Protein AF-A0A257ZBG1-F1 (afdb_monomer_lite)

Structure (mmCIF, N/CA/C/O backbone):
data_AF-A0A257ZBG1-F1
#
_entry.id   AF-A0A257ZBG1-F1
#
loop_
_atom_site.group_PDB
_atom_site.id
_atom_site.type_symbol
_atom_site.label_atom_id
_atom_site.label_alt_id
_atom_site.label_comp_id
_atom_site.label_asym_id
_atom_site.label_entity_id
_atom_site.label_seq_id
_atom_site.pdbx_PDB_ins_code
_atom_site.Cartn_x
_atom_site.Cartn_y
_atom_site.Cartn_z
_atom_site.occupancy
_atom_site.B_iso_or_equiv
_atom_site.auth_seq_id
_atom_site.auth_comp_id
_atom_site.auth_asym_id
_atom_site.auth_atom_id
_atom_site.pdbx_PDB_model_num
ATOM 1 N N . MET A 1 1 ? -11.187 9.389 14.655 1.00 58.03 1 MET A N 1
ATOM 2 C CA . MET A 1 1 ? -10.387 8.282 15.216 1.00 58.03 1 MET A CA 1
ATOM 3 C C . MET A 1 1 ? -11.092 7.011 14.780 1.00 58.03 1 MET A C 1
ATOM 5 O O . MET A 1 1 ? -12.265 6.890 15.102 1.00 58.03 1 MET A O 1
ATOM 9 N N . GLY A 1 2 ? -10.482 6.203 13.904 1.00 62.59 2 GLY A N 1
ATOM 10 C CA . GLY A 1 2 ? -11.139 5.027 13.318 1.00 62.59 2 GLY A CA 1
ATOM 11 C C . GLY A 1 2 ? -11.622 4.050 14.389 1.00 62.59 2 GLY A C 1
ATOM 12 O O . GLY A 1 2 ? -11.005 3.946 15.448 1.00 62.59 2 GLY A O 1
ATOM 13 N N . ASP A 1 3 ? -12.739 3.373 14.122 1.00 73.81 3 ASP A N 1
ATOM 14 C CA . ASP A 1 3 ? -13.247 2.308 14.986 1.00 73.81 3 ASP A CA 1
ATOM 15 C C . ASP A 1 3 ? -12.149 1.229 15.131 1.00 73.81 3 ASP A C 1
ATOM 17 O O . ASP A 1 3 ? -11.637 0.774 14.102 1.00 73.81 3 ASP A O 1
ATOM 21 N N . PRO A 1 4 ? -11.759 0.828 16.361 1.00 68.88 4 PRO A N 1
ATOM 22 C CA . PRO A 1 4 ? -10.714 -0.172 16.614 1.00 68.88 4 PRO A CA 1
ATOM 23 C C . PRO A 1 4 ? -10.954 -1.535 15.940 1.00 68.88 4 PRO A C 1
ATOM 25 O O . PRO A 1 4 ? -10.028 -2.348 15.877 1.00 68.88 4 PRO A O 1
ATOM 28 N N . LEU A 1 5 ? -12.155 -1.789 15.412 1.00 79.56 5 LEU A N 1
ATOM 29 C CA . LEU A 1 5 ? -12.496 -2.984 14.636 1.00 79.56 5 LEU A CA 1
ATOM 30 C C . LEU A 1 5 ? -12.344 -2.811 13.114 1.00 79.56 5 LEU A C 1
ATOM 32 O O . LEU A 1 5 ? -12.551 -3.765 12.363 1.00 79.56 5 LEU A O 1
ATOM 36 N N . SER A 1 6 ? -11.968 -1.625 12.634 1.00 90.06 6 SER A N 1
ATOM 37 C CA . SER A 1 6 ? -11.880 -1.333 11.200 1.00 90.06 6 SER A CA 1
ATOM 38 C C . SER A 1 6 ? -10.668 -2.021 10.566 1.00 90.06 6 SER A C 1
ATOM 40 O O . SER A 1 6 ? -9.520 -1.592 10.728 1.00 90.06 6 SER A O 1
ATOM 42 N N . ILE A 1 7 ? -10.927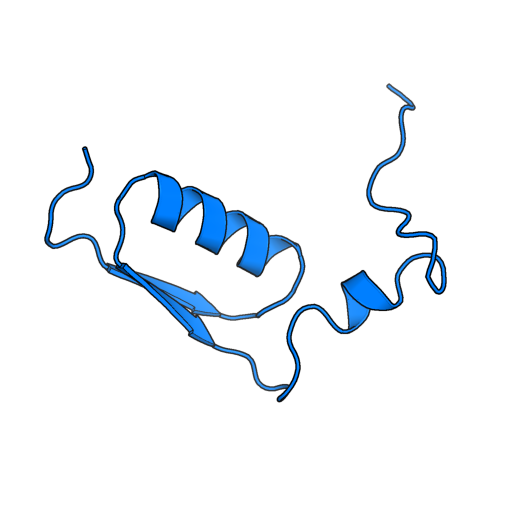 -3.099 9.823 1.00 95.56 7 ILE A N 1
ATOM 43 C CA . ILE A 1 7 ? -9.919 -3.900 9.118 1.00 95.56 7 ILE A CA 1
ATOM 44 C C . ILE A 1 7 ? -10.148 -3.787 7.612 1.00 95.56 7 ILE A C 1
ATOM 46 O O . ILE A 1 7 ? -11.272 -3.931 7.137 1.00 95.56 7 ILE A O 1
ATOM 50 N N . ALA A 1 8 ? -9.075 -3.562 6.853 1.00 96.69 8 ALA A N 1
ATOM 51 C CA . ALA A 1 8 ? -9.120 -3.524 5.394 1.00 96.69 8 ALA A CA 1
ATOM 52 C C . ALA A 1 8 ? -8.080 -4.451 4.760 1.00 96.69 8 ALA A C 1
ATOM 54 O O . ALA A 1 8 ? -6.937 -4.542 5.213 1.00 96.69 8 ALA A O 1
ATOM 55 N N . CYS A 1 9 ? -8.467 -5.073 3.648 1.00 97.94 9 CYS A N 1
ATOM 56 C CA . CYS A 1 9 ? -7.573 -5.824 2.776 1.00 97.94 9 CYS A CA 1
ATOM 57 C C . CYS A 1 9 ? -7.442 -5.093 1.440 1.00 97.94 9 CYS A C 1
ATOM 59 O O . CYS A 1 9 ? -8.443 -4.823 0.778 1.00 97.94 9 CYS A O 1
ATOM 61 N N . VAL A 1 10 ? -6.213 -4.806 1.025 1.00 98.06 10 VAL A N 1
ATOM 62 C CA . VAL A 1 10 ? -5.907 -4.204 -0.275 1.00 98.06 10 VAL A CA 1
ATOM 63 C C . VAL A 1 10 ? -5.245 -5.251 -1.158 1.00 98.06 10 VAL A C 1
ATOM 65 O O . VAL A 1 10 ? -4.199 -5.794 -0.808 1.00 98.06 10 VAL A O 1
ATOM 68 N N . ILE A 1 11 ? -5.847 -5.532 -2.313 1.00 97.81 11 ILE A N 1
ATOM 69 C CA . ILE A 1 11 ? -5.318 -6.485 -3.292 1.00 97.81 11 ILE A CA 1
ATOM 70 C C . ILE A 1 11 ? -4.618 -5.701 -4.406 1.00 97.81 11 ILE A C 1
ATOM 72 O O . ILE A 1 11 ? -5.248 -4.955 -5.153 1.00 97.81 11 ILE A O 1
ATOM 76 N N . GLY A 1 12 ? -3.305 -5.884 -4.506 1.00 97.25 12 GLY A N 1
ATOM 77 C CA . GLY A 1 12 ? -2.390 -5.187 -5.402 1.00 97.25 12 GLY A CA 1
ATOM 78 C C . GLY A 1 12 ? -1.539 -4.146 -4.669 1.00 97.25 12 GLY A C 1
ATOM 79 O O . GLY A 1 12 ? -2.031 -3.103 -4.249 1.00 97.25 12 GLY A O 1
ATOM 80 N N . ALA A 1 13 ? -0.228 -4.366 -4.606 1.00 96.94 13 ALA A N 1
ATOM 81 C CA . ALA A 1 13 ? 0.785 -3.448 -4.083 1.00 96.94 13 ALA A CA 1
ATOM 82 C C . ALA A 1 13 ? 1.364 -2.535 -5.185 1.00 96.94 13 ALA A C 1
ATOM 84 O O . ALA A 1 13 ? 2.564 -2.250 -5.233 1.00 96.94 13 ALA A O 1
ATOM 85 N N . GLY A 1 14 ? 0.505 -2.090 -6.107 1.00 95.56 14 GLY A N 1
ATOM 86 C CA . GLY A 1 14 ? 0.803 -1.030 -7.073 1.00 95.56 14 GLY A CA 1
ATOM 87 C C . GLY A 1 14 ? 0.602 0.376 -6.481 1.00 95.56 14 GLY A C 1
ATOM 88 O O . GLY A 1 14 ? 0.230 0.495 -5.316 1.00 95.56 14 GLY A O 1
ATOM 89 N N . PRO A 1 15 ? 0.787 1.452 -7.270 1.00 94.38 15 PRO A N 1
ATOM 90 C CA . PRO A 1 15 ? 0.638 2.829 -6.785 1.00 94.38 15 PRO A CA 1
ATOM 91 C C . PRO A 1 15 ? -0.722 3.085 -6.124 1.00 94.38 15 PRO A C 1
ATOM 93 O O . PRO A 1 15 ? -0.779 3.549 -4.992 1.00 94.38 15 PRO A O 1
ATOM 96 N N . ALA A 1 16 ? -1.813 2.709 -6.798 1.00 95.38 16 ALA A N 1
ATOM 97 C CA . ALA A 1 16 ? -3.167 2.924 -6.294 1.00 95.38 16 ALA A CA 1
ATOM 98 C C . ALA A 1 16 ? -3.425 2.168 -4.982 1.00 95.38 16 ALA A C 1
ATOM 100 O O . ALA A 1 16 ? -3.919 2.753 -4.023 1.00 95.38 16 ALA A O 1
ATOM 101 N N . GLY A 1 17 ? -3.041 0.890 -4.916 1.00 97.19 17 GLY A N 1
ATOM 102 C CA . GLY A 1 17 ? -3.227 0.080 -3.714 1.00 97.19 17 GLY A CA 1
ATOM 103 C C . GLY A 1 17 ? -2.407 0.591 -2.531 1.00 97.19 17 GLY A C 1
ATOM 104 O O . GLY A 1 17 ? -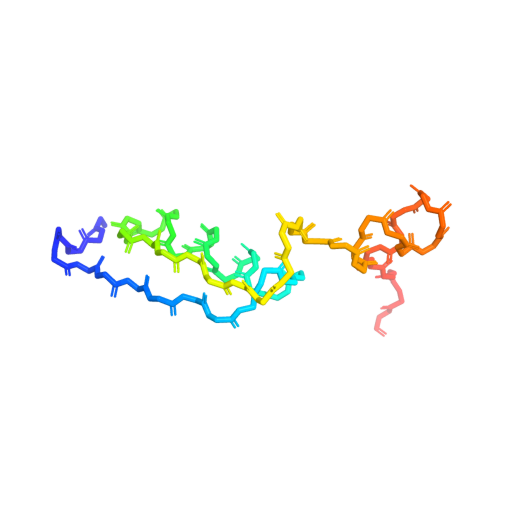2.928 0.699 -1.427 1.00 97.19 17 GLY A O 1
ATOM 105 N N . LEU A 1 18 ? -1.157 1.000 -2.757 1.00 96.62 18 LEU A N 1
ATOM 106 C CA . LEU A 1 18 ? -0.321 1.568 -1.696 1.00 96.62 18 LEU A CA 1
ATOM 107 C C . LEU A 1 18 ? -0.846 2.926 -1.207 1.00 96.62 18 LEU A C 1
ATOM 109 O O . LEU A 1 18 ? -0.859 3.169 -0.000 1.00 96.62 18 LEU A O 1
ATOM 113 N N . VAL A 1 19 ? -1.337 3.785 -2.106 1.00 96.56 19 VAL A N 1
ATOM 114 C CA . VAL A 1 19 ? -1.983 5.053 -1.721 1.00 96.56 19 VAL A CA 1
ATOM 115 C C . VAL A 1 19 ? -3.266 4.790 -0.929 1.00 96.56 19 VAL A C 1
ATOM 117 O O . VAL A 1 19 ? -3.462 5.398 0.122 1.00 96.56 19 VAL A O 1
ATOM 120 N N . ALA A 1 20 ? -4.111 3.855 -1.369 1.00 97.69 20 ALA A N 1
ATOM 121 C CA . ALA A 1 20 ? -5.326 3.478 -0.648 1.00 97.69 20 ALA A CA 1
ATOM 122 C C . ALA A 1 20 ? -5.009 2.911 0.746 1.00 97.69 20 ALA A C 1
ATOM 124 O O . ALA A 1 20 ? -5.589 3.354 1.738 1.00 97.69 20 ALA A O 1
ATOM 125 N N . ALA A 1 21 ? -4.039 1.996 0.839 1.00 97.94 21 ALA A N 1
ATOM 126 C CA . ALA A 1 21 ? -3.593 1.418 2.102 1.00 97.94 21 ALA A CA 1
ATOM 127 C C . ALA A 1 21 ? -3.061 2.490 3.063 1.00 97.94 21 ALA A C 1
ATOM 129 O O . ALA A 1 21 ? -3.412 2.485 4.240 1.00 97.94 21 ALA A O 1
ATOM 130 N N . SER A 1 22 ? -2.273 3.443 2.555 1.00 97.25 22 SER A N 1
ATOM 131 C CA . SER A 1 22 ? -1.756 4.566 3.342 1.00 97.25 22 SER A CA 1
ATOM 132 C C . SER A 1 22 ? -2.879 5.454 3.882 1.00 97.25 22 SER A C 1
ATOM 134 O O . SER A 1 22 ? -2.876 5.788 5.067 1.00 97.25 22 SER A O 1
ATOM 136 N N . ARG A 1 23 ? -3.877 5.790 3.053 1.00 97.56 23 ARG A N 1
ATOM 137 C CA . ARG A 1 23 ? -5.035 6.597 3.474 1.00 97.56 23 ARG A CA 1
ATOM 138 C C . ARG A 1 23 ? -5.871 5.889 4.543 1.00 97.56 23 ARG A C 1
ATOM 140 O O . ARG A 1 23 ? -6.240 6.519 5.530 1.00 97.56 23 ARG A O 1
ATOM 147 N N . LEU A 1 24 ? -6.131 4.594 4.374 1.00 96.00 24 LEU A N 1
ATOM 148 C CA . LEU A 1 24 ? -6.871 3.783 5.346 1.00 96.00 24 LEU A CA 1
ATOM 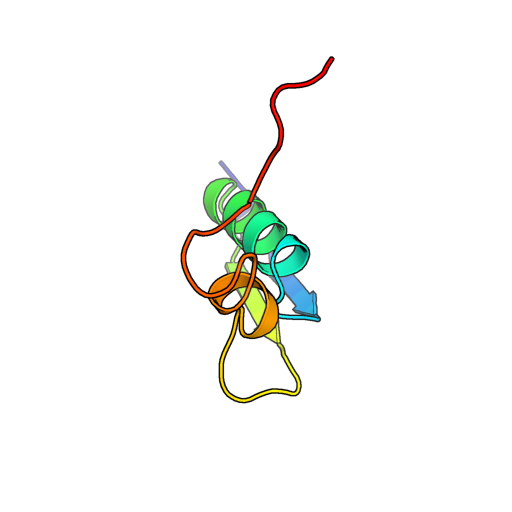149 C C . LEU A 1 24 ? -6.111 3.654 6.673 1.00 96.00 24 LEU A C 1
ATOM 151 O O . LEU A 1 24 ? -6.690 3.865 7.739 1.00 96.00 24 LEU A O 1
ATOM 155 N N . ALA A 1 25 ? -4.804 3.391 6.617 1.00 95.50 25 ALA A N 1
ATOM 156 C CA . ALA A 1 25 ? -3.961 3.328 7.807 1.00 95.50 25 ALA A CA 1
ATOM 157 C C . ALA A 1 25 ? -3.927 4.675 8.548 1.00 95.50 25 ALA A C 1
ATOM 159 O O . ALA A 1 25 ? -4.089 4.708 9.766 1.00 95.50 25 ALA A O 1
ATOM 160 N N . ALA A 1 26 ? -3.813 5.795 7.823 1.00 95.88 26 ALA A N 1
ATOM 161 C CA . ALA A 1 26 ? -3.879 7.139 8.404 1.00 95.88 26 ALA A CA 1
ATOM 162 C C . ALA A 1 26 ? -5.245 7.448 9.049 1.00 95.88 26 ALA A C 1
ATOM 164 O O . ALA A 1 26 ? -5.318 8.227 9.997 1.00 95.88 26 ALA A O 1
ATOM 165 N N . ALA A 1 27 ? -6.323 6.815 8.577 1.00 94.31 27 ALA A N 1
ATOM 166 C CA . ALA 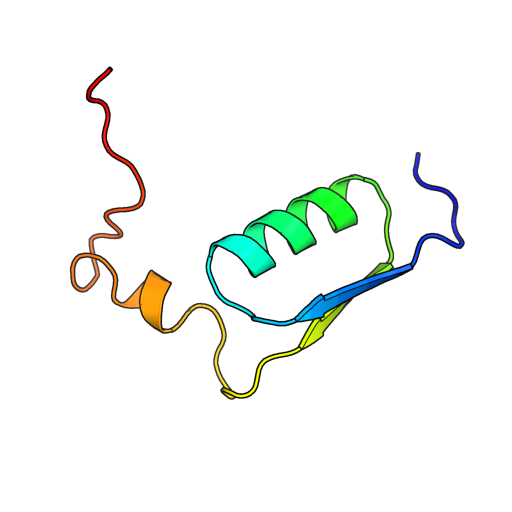A 1 27 ? -7.650 6.900 9.186 1.00 94.31 27 ALA A CA 1
ATOM 167 C C . ALA A 1 27 ? -7.823 5.991 10.425 1.00 94.31 27 ALA A C 1
ATOM 169 O O . ALA A 1 27 ? -8.872 6.037 11.071 1.00 94.31 27 ALA A O 1
ATOM 170 N N . GLY A 1 28 ? -6.811 5.191 10.783 1.00 93.69 28 GLY A N 1
ATOM 171 C CA . GLY A 1 28 ? -6.813 4.305 11.951 1.00 93.69 28 GLY A CA 1
ATOM 172 C C . GLY A 1 28 ? -7.216 2.858 11.662 1.00 93.69 28 GLY A C 1
ATOM 173 O O . GLY A 1 28 ? -7.455 2.105 12.601 1.00 93.69 28 GLY A O 1
ATOM 174 N N . TRP A 1 29 ? -7.299 2.453 10.392 1.00 96.31 29 TRP A N 1
ATOM 175 C CA . TRP A 1 29 ? -7.628 1.074 10.033 1.00 96.31 29 TRP A CA 1
ATOM 176 C C . TRP A 1 29 ? -6.412 0.158 10.182 1.00 96.31 29 TRP A C 1
ATOM 178 O O . TRP A 1 29 ? -5.282 0.541 9.865 1.00 96.31 29 TRP A O 1
ATOM 188 N N . ARG A 1 30 ? -6.645 -1.101 10.563 1.00 95.88 30 ARG A N 1
ATOM 189 C CA . ARG A 1 30 ? -5.645 -2.164 10.409 1.00 95.88 30 ARG A CA 1
ATOM 190 C C . ARG A 1 30 ? -5.692 -2.669 8.967 1.00 95.88 30 ARG A C 1
ATOM 192 O O . ARG A 1 30 ? -6.671 -3.287 8.556 1.00 95.88 30 ARG A O 1
ATOM 199 N N . VAL A 1 31 ? -4.639 -2.403 8.198 1.00 97.31 31 VAL A N 1
ATOM 200 C CA . VAL A 1 31 ? -4.604 -2.697 6.757 1.00 97.31 31 VAL A CA 1
ATOM 201 C C . VAL A 1 31 ? -3.634 -3.833 6.443 1.00 97.31 31 VAL A C 1
ATOM 203 O O . VAL A 1 31 ? -2.479 -3.796 6.861 1.00 97.31 31 VAL A O 1
ATOM 206 N N . MET A 1 32 ? -4.086 -4.814 5.663 1.00 97.50 32 MET A N 1
ATOM 207 C CA . MET A 1 32 ? -3.243 -5.852 5.060 1.00 97.50 32 MET A CA 1
ATOM 208 C C . MET A 1 32 ? -3.178 -5.652 3.546 1.00 97.50 32 MET A C 1
ATOM 210 O O . MET A 1 32 ? -4.208 -5.455 2.903 1.00 97.50 32 MET A O 1
ATOM 214 N N . VAL A 1 33 ? -1.978 -5.712 2.968 1.00 97.62 33 VAL A N 1
ATOM 215 C CA . VAL A 1 33 ? -1.763 -5.575 1.521 1.00 97.62 33 VAL A CA 1
ATOM 216 C C . VAL A 1 33 ? -1.276 -6.904 0.958 1.00 97.62 33 VAL A C 1
ATOM 218 O O . VAL A 1 33 ? -0.303 -7.467 1.456 1.00 97.62 33 VAL A O 1
ATOM 221 N N . PHE A 1 34 ? -1.928 -7.379 -0.097 1.00 97.44 34 PHE A N 1
ATOM 222 C CA . PHE A 1 34 ? -1.591 -8.621 -0.784 1.00 97.44 34 PHE A CA 1
ATOM 223 C C . PHE A 1 34 ? -1.178 -8.318 -2.218 1.00 97.44 34 PHE A C 1
ATOM 225 O O . PHE A 1 34 ? -1.856 -7.566 -2.910 1.00 97.44 34 PHE A O 1
ATOM 232 N N . ASP A 1 35 ? -0.100 -8.923 -2.701 1.00 96.81 35 ASP A N 1
ATOM 233 C CA . ASP A 1 35 ? 0.282 -8.867 -4.111 1.00 96.81 35 ASP A CA 1
ATOM 234 C C . ASP A 1 35 ? 0.836 -10.222 -4.541 1.00 96.81 35 ASP A C 1
ATOM 236 O O . ASP A 1 35 ? 1.398 -10.967 -3.738 1.00 96.81 35 ASP A O 1
ATOM 240 N N . ARG A 1 36 ? 0.674 -10.550 -5.823 1.00 96.06 36 ARG A N 1
ATOM 241 C CA . ARG A 1 36 ? 1.252 -11.763 -6.406 1.00 96.06 36 ARG A CA 1
ATOM 242 C C . ARG A 1 36 ? 2.780 -11.675 -6.484 1.00 96.06 36 ARG A C 1
ATOM 244 O O . ARG A 1 36 ? 3.456 -12.701 -6.461 1.00 96.06 36 ARG A O 1
ATOM 251 N N . MET A 1 37 ? 3.327 -10.477 -6.668 1.00 93.56 37 MET A N 1
ATOM 252 C CA . MET A 1 37 ? 4.756 -10.242 -6.821 1.00 93.56 37 MET A CA 1
ATOM 253 C C . MET A 1 37 ? 5.444 -10.045 -5.464 1.00 93.56 37 MET A C 1
ATOM 255 O O . MET A 1 37 ? 4.909 -9.355 -4.603 1.00 93.56 37 MET A O 1
ATOM 259 N N . PRO A 1 38 ? 6.682 -10.549 -5.294 1.00 90.75 38 PRO A N 1
ATOM 260 C CA . PRO A 1 38 ? 7.391 -10.481 -4.013 1.00 90.75 38 PRO A CA 1
ATOM 261 C C . PRO A 1 38 ? 7.860 -9.070 -3.632 1.00 90.75 38 PRO A C 1
ATOM 263 O O . PRO A 1 38 ? 8.154 -8.815 -2.472 1.00 90.75 38 PRO A O 1
ATOM 266 N N . SER A 1 39 ? 7.960 -8.148 -4.597 1.00 91.69 39 SER A N 1
ATOM 267 C CA . SER A 1 39 ? 8.373 -6.763 -4.352 1.00 91.69 39 SER A CA 1
ATOM 268 C C . SER A 1 39 ? 7.238 -5.794 -4.704 1.00 91.69 39 SER A C 1
ATOM 270 O O . SER A 1 39 ? 6.782 -5.827 -5.858 1.00 91.69 39 SER A O 1
ATOM 272 N N . PRO A 1 40 ? 6.831 -4.896 -3.790 1.00 93.81 40 PRO A N 1
ATOM 273 C CA . PRO A 1 40 ? 5.798 -3.903 -4.058 1.00 93.81 40 PRO A CA 1
ATOM 274 C C . PRO A 1 40 ? 6.286 -2.835 -5.042 1.00 93.81 40 PRO A C 1
ATOM 276 O O . PRO A 1 40 ? 7.478 -2.714 -5.330 1.00 93.81 40 PRO A O 1
ATOM 279 N N . ALA A 1 41 ? 5.348 -2.051 -5.573 1.00 91.62 41 ALA A N 1
ATOM 280 C CA . ALA A 1 41 ? 5.603 -0.850 -6.365 1.00 91.62 41 ALA A CA 1
ATOM 281 C C . ALA A 1 41 ? 6.537 -1.051 -7.580 1.00 91.62 41 ALA A C 1
ATOM 283 O O . ALA A 1 41 ? 7.077 -0.096 -8.127 1.00 91.62 41 ALA A O 1
ATOM 284 N N . ARG A 1 42 ? 6.702 -2.281 -8.083 1.00 89.81 42 ARG A N 1
ATOM 285 C CA . ARG A 1 42 ? 7.689 -2.596 -9.132 1.00 89.81 42 ARG A CA 1
ATOM 286 C C . ARG A 1 42 ? 7.530 -1.761 -10.409 1.00 89.81 42 ARG A C 1
ATOM 288 O O . ARG A 1 42 ? 8.532 -1.401 -11.019 1.00 89.81 42 ARG A O 1
ATOM 295 N N . LYS A 1 43 ? 6.293 -1.462 -10.828 1.00 84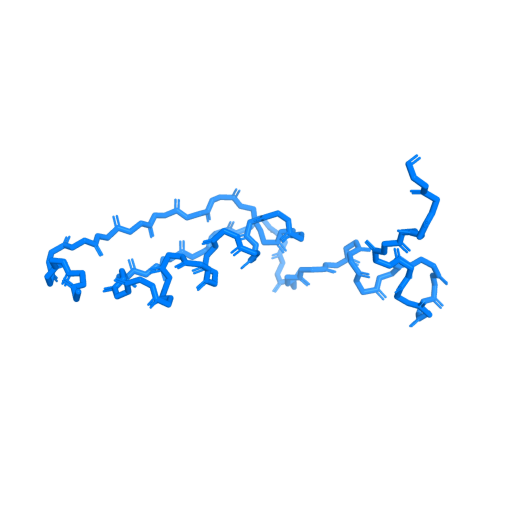.12 43 LYS A N 1
ATOM 296 C CA . LYS A 1 43 ? 6.033 -0.550 -11.960 1.00 84.12 43 LYS A CA 1
ATOM 297 C C . LYS A 1 43 ? 6.265 0.918 -11.583 1.00 84.12 43 LYS A C 1
ATOM 299 O O . LYS A 1 43 ? 6.800 1.648 -12.403 1.00 84.12 43 LYS A O 1
ATOM 304 N N . LEU A 1 44 ? 5.928 1.316 -10.353 1.00 85.94 44 LEU A N 1
ATOM 305 C CA . LEU A 1 44 ? 6.149 2.668 -9.825 1.00 85.94 44 LEU A CA 1
ATOM 306 C C . LEU A 1 44 ? 7.639 3.023 -9.797 1.00 85.94 44 LEU A C 1
ATOM 308 O O . LEU A 1 44 ? 8.042 4.037 -10.343 1.00 85.94 44 LEU A O 1
ATOM 312 N N . LEU A 1 45 ? 8.466 2.136 -9.243 1.00 84.50 45 LEU A N 1
ATOM 313 C CA . LEU A 1 45 ? 9.918 2.318 -9.127 1.00 84.50 45 LEU A CA 1
ATOM 314 C C . LEU A 1 45 ? 10.627 2.351 -10.489 1.00 84.50 45 LEU A C 1
ATOM 316 O O . LEU A 1 45 ? 11.750 2.827 -10.603 1.00 84.50 45 LEU A O 1
ATOM 320 N N . LYS A 1 46 ? 9.972 1.829 -11.530 1.00 85.50 46 LYS A N 1
ATOM 321 C CA . LYS A 1 46 ? 10.454 1.862 -12.915 1.00 85.50 46 LYS A CA 1
ATOM 322 C C . LYS A 1 46 ? 9.826 2.988 -13.736 1.00 85.50 46 LYS A C 1
ATOM 324 O O . LYS A 1 46 ? 10.236 3.175 -14.883 1.00 85.50 46 LYS A O 1
ATOM 329 N N . ALA A 1 47 ? 8.845 3.711 -13.196 1.00 84.06 47 ALA A N 1
ATOM 330 C CA . ALA A 1 47 ? 8.183 4.796 -13.906 1.00 84.06 47 ALA A CA 1
ATOM 331 C C . ALA A 1 47 ? 9.207 5.884 -14.254 1.00 84.06 47 ALA A C 1
ATOM 333 O O . ALA A 1 47 ? 10.066 6.227 -13.441 1.00 84.06 47 ALA A O 1
ATOM 334 N N . GLY A 1 48 ? 9.180 6.349 -15.507 1.00 73.62 48 GLY A N 1
ATOM 335 C CA . GLY A 1 48 ? 10.183 7.282 -16.036 1.00 73.62 48 GLY A CA 1
ATOM 336 C C . GLY A 1 48 ? 11.630 6.757 -16.019 1.00 73.62 48 GLY A C 1
ATOM 337 O O . GLY A 1 48 ? 12.550 7.552 -16.148 1.00 73.62 48 GLY A O 1
ATOM 338 N N . ARG A 1 49 ? 11.850 5.445 -15.805 1.00 70.38 49 ARG A N 1
ATOM 339 C CA . ARG A 1 49 ? 13.162 4.801 -15.567 1.00 70.38 49 ARG A CA 1
ATOM 340 C C . ARG A 1 49 ? 14.029 5.524 -14.523 1.00 70.38 49 ARG A C 1
ATOM 342 O O . ARG A 1 49 ? 15.216 5.748 -14.718 1.00 70.38 49 ARG A O 1
ATOM 349 N N . GLY A 1 50 ? 13.413 5.809 -13.380 1.00 68.62 50 GLY A N 1
ATOM 350 C CA . GLY A 1 50 ? 14.079 6.163 -12.123 1.00 68.62 50 GLY A CA 1
ATOM 351 C C . GLY A 1 50 ? 13.822 7.599 -11.677 1.00 68.62 50 GLY A C 1
ATOM 352 O O . GLY A 1 50 ? 13.797 7.864 -10.482 1.00 68.62 50 GLY A O 1
ATOM 353 N N . GLY A 1 51 ? 13.523 8.489 -12.624 1.00 66.44 51 GLY A N 1
ATOM 354 C CA . GLY A 1 51 ? 13.081 9.865 -12.387 1.00 66.44 51 GLY A CA 1
ATOM 355 C C . GLY A 1 51 ? 11.600 10.006 -12.019 1.00 66.44 51 GLY A C 1
ATOM 356 O O . GLY A 1 51 ? 11.020 11.018 -12.371 1.00 66.44 51 GLY A O 1
ATOM 357 N N . LEU A 1 52 ? 10.993 8.989 -11.381 1.00 82.62 52 LEU A N 1
ATOM 358 C CA . LEU A 1 52 ? 9.641 8.975 -10.787 1.00 82.62 52 LEU A CA 1
ATOM 359 C C . LEU A 1 52 ? 8.663 10.002 -11.400 1.00 82.62 52 LEU A C 1
ATOM 361 O O . LEU A 1 52 ? 8.225 10.933 -10.730 1.00 82.62 52 LEU A O 1
ATOM 365 N N . ASN A 1 53 ? 8.296 9.828 -12.673 1.00 85.94 53 ASN A N 1
ATOM 366 C CA . ASN A 1 53 ? 7.282 10.670 -13.318 1.00 85.94 53 ASN A CA 1
ATOM 367 C C . ASN A 1 53 ? 5.899 10.317 -12.747 1.00 85.94 53 ASN A C 1
ATOM 369 O O . ASN A 1 53 ? 5.177 9.497 -13.317 1.00 85.94 53 ASN A O 1
ATOM 373 N N . LEU A 1 54 ? 5.583 10.851 -11.564 1.00 84.88 54 LEU A N 1
ATOM 374 C CA . LEU A 1 54 ? 4.403 10.467 -10.779 1.00 84.88 54 LEU A CA 1
ATOM 375 C C . LEU A 1 54 ? 3.157 11.271 -11.139 1.00 84.88 54 LEU A C 1
ATOM 377 O O . LEU A 1 54 ? 2.045 10.778 -10.983 1.00 84.88 54 LEU A O 1
ATOM 381 N N . THR A 1 55 ? 3.352 12.508 -11.578 1.00 86.69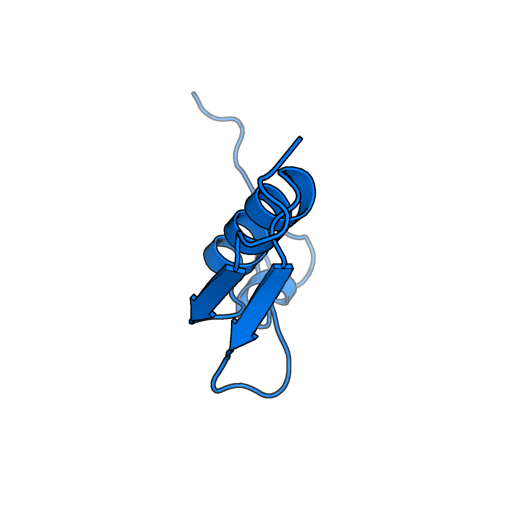 55 THR A N 1
ATOM 382 C CA . THR A 1 55 ? 2.289 13.464 -11.874 1.00 86.69 55 THR A CA 1
ATOM 383 C C . THR A 1 55 ? 2.738 14.388 -12.999 1.00 86.69 55 THR A C 1
ATOM 385 O O . THR A 1 55 ? 3.938 14.536 -13.238 1.00 86.69 55 THR A O 1
ATOM 388 N N . HIS A 1 56 ? 1.780 15.016 -13.671 1.00 85.62 56 HIS A N 1
ATOM 389 C CA . HIS A 1 56 ? 2.008 16.184 -14.521 1.00 85.62 56 HIS A CA 1
ATOM 390 C C . HIS A 1 56 ? 1.320 17.406 -13.897 1.00 85.62 56 HIS A C 1
ATOM 392 O O . HIS A 1 56 ? 0.492 17.247 -13.000 1.00 85.62 56 HIS A O 1
ATOM 398 N N . SER A 1 57 ? 1.681 18.606 -14.356 1.00 91.00 57 SER A N 1
ATOM 399 C CA . SER A 1 57 ? 1.129 19.879 -13.856 1.00 91.00 57 SER A CA 1
ATOM 400 C C . SER A 1 57 ? 0.192 20.574 -14.849 1.00 91.00 57 SER A C 1
ATOM 402 O O . SER A 1 57 ? -0.268 21.676 -14.570 1.00 91.00 57 SER A O 1
ATOM 404 N N . GLU A 1 58 ? -0.053 19.972 -16.018 1.00 80.38 58 GLU A N 1
ATOM 405 C CA . GLU A 1 58 ? -1.061 20.474 -16.963 1.00 80.38 58 GLU A CA 1
ATOM 406 C C . GLU A 1 58 ? -2.461 20.480 -16.308 1.00 80.38 58 GLU A C 1
ATOM 408 O O . GLU A 1 58 ? -2.761 19.509 -15.603 1.00 80.38 58 GLU A O 1
ATOM 413 N N . PRO A 1 59 ? -3.269 21.549 -16.492 1.00 66.69 59 PRO A N 1
ATOM 414 C CA . PRO A 1 59 ? -4.640 21.639 -15.977 1.00 66.69 59 PRO A CA 1
ATOM 415 C C . PRO A 1 59 ? -5.585 20.562 -16.516 1.00 66.69 59 PRO A C 1
ATOM 417 O O . PRO A 1 59 ? -5.452 20.196 -17.706 1.00 66.69 59 PRO A O 1
#

Sequence (59 aa):
MGDPLSIACVIGAGPAGLVAASRLAAAGWRVMVFDRMPSPARKLLKAGRGGLNLTHSEP

Foldseek 3Di:
DDDQPAEEEFEALAPVSVVVQVVCVVVVYHYDYDYPDPDGHPVQCCVVHRPRPPDDDDD

Radius of gyration: 13.98 Å; chains: 1; bounding box: 27×33×34 Å

Secondary structure (DSSP, 8-state):
---TT-EEEEE--SHHHHHHHHHHHHTT-EEEEE-SSSSTTTTTTTGGGGS--------

pLDDT: mean 88.95, std 10.46, range [58.03, 98.06]